Protein AF-A0A8J8GVX9-F1 (afdb_monomer)

Secondary structure (DSSP, 8-state):
-HHHHHHHHHHHHHHHHHHHHHHHHHHHHHHHSPPPP-TT-GGGGS-HHHHHHHHHHHHHHHHHHHHH--TT-SSS-HHHHHHHHHHHHHHHHHHHHHHHHHHHHHHHHHTT------S-TTHHHHHHHHHHHHHHHHHHHTPPPPPPPPPPPPS-SS------

pLDDT: mean 83.78, std 13.26, range [52.62, 97.94]

Structure (mmCIF, N/CA/C/O backbone):
data_AF-A0A8J8GVX9-F1
#
_entry.id   AF-A0A8J8GVX9-F1
#
loop_
_atom_site.group_PDB
_atom_site.id
_atom_site.type_symbol
_atom_site.label_atom_id
_atom_site.label_alt_id
_atom_site.label_comp_id
_atom_site.label_asym_id
_atom_site.label_entity_id
_atom_site.label_seq_id
_atom_sit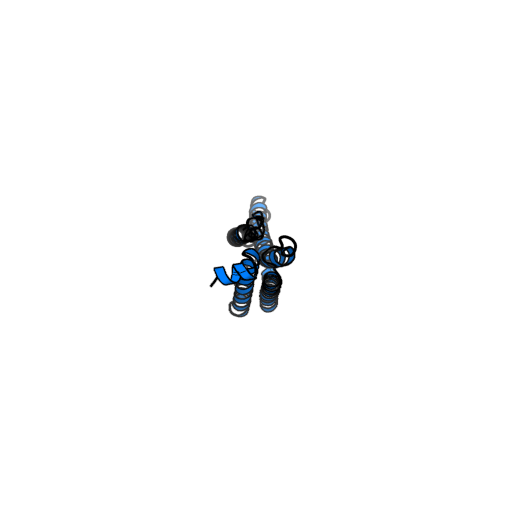e.pdbx_PDB_ins_code
_atom_site.Cartn_x
_atom_site.Cartn_y
_atom_site.Cartn_z
_atom_site.occupancy
_atom_site.B_iso_or_equiv
_atom_site.auth_seq_id
_atom_site.auth_comp_id
_atom_site.auth_asym_id
_atom_site.auth_atom_id
_atom_site.pdbx_PDB_model_num
ATOM 1 N N . MET A 1 1 ? 17.775 -12.031 -18.476 1.00 66.62 1 MET A N 1
ATOM 2 C CA . MET A 1 1 ? 16.539 -11.308 -18.861 1.00 66.62 1 MET A CA 1
ATOM 3 C C . MET A 1 1 ? 16.501 -9.903 -18.264 1.00 66.62 1 MET A C 1
ATOM 5 O O . MET A 1 1 ? 16.458 -8.959 -19.040 1.00 66.62 1 MET A O 1
ATOM 9 N N . LEU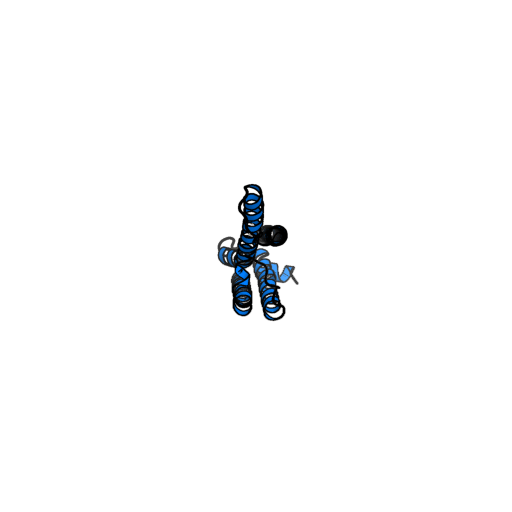 A 1 2 ? 16.622 -9.747 -16.937 1.00 65.44 2 LEU A N 1
ATOM 10 C CA . LEU A 1 2 ? 16.638 -8.436 -16.260 1.00 65.44 2 LEU A CA 1
ATOM 11 C C . LEU A 1 2 ? 17.695 -7.461 -16.804 1.00 65.44 2 LEU A C 1
ATOM 13 O O . LEU A 1 2 ? 17.353 -6.323 -17.077 1.00 65.44 2 LEU A O 1
ATOM 17 N N . LEU A 1 3 ? 18.918 -7.923 -17.090 1.00 69.12 3 LEU A N 1
ATOM 18 C CA . LEU A 1 3 ? 19.975 -7.097 -17.703 1.00 69.12 3 LEU A CA 1
ATOM 19 C C . LEU A 1 3 ? 19.613 -6.532 -19.092 1.00 69.12 3 LEU A C 1
ATOM 21 O O . LEU A 1 3 ? 20.046 -5.445 -19.452 1.00 69.12 3 LEU A O 1
ATOM 25 N N . ARG A 1 4 ? 18.809 -7.257 -19.886 1.00 71.19 4 ARG A N 1
ATOM 26 C CA . ARG A 1 4 ? 18.345 -6.770 -21.201 1.00 71.19 4 ARG A CA 1
ATOM 27 C C . ARG A 1 4 ? 17.217 -5.748 -21.055 1.00 71.19 4 ARG A C 1
ATOM 29 O O . ARG A 1 4 ? 17.122 -4.831 -21.859 1.00 71.19 4 ARG A O 1
ATOM 36 N N . LEU A 1 5 ? 16.370 -5.914 -20.038 1.00 70.19 5 LEU A N 1
ATOM 37 C CA . LEU A 1 5 ? 15.295 -4.974 -19.723 1.00 70.19 5 LEU A CA 1
ATOM 38 C C . LEU A 1 5 ? 15.849 -3.687 -19.099 1.00 70.19 5 LEU A C 1
ATOM 40 O O . LEU A 1 5 ? 15.430 -2.605 -19.495 1.00 70.19 5 LEU A O 1
ATOM 44 N N . SER A 1 6 ? 16.827 -3.785 -18.194 1.00 69.06 6 SER A N 1
ATOM 45 C CA . SER A 1 6 ? 17.442 -2.616 -17.555 1.00 69.06 6 SER A CA 1
ATOM 46 C C . SER A 1 6 ? 18.286 -1.795 -18.527 1.00 69.06 6 SER A C 1
ATOM 48 O O . SER A 1 6 ? 18.332 -0.578 -18.396 1.00 69.06 6 SER A O 1
ATOM 50 N N . GLY A 1 7 ? 18.870 -2.419 -19.556 1.00 69.56 7 GLY A N 1
ATOM 51 C CA . GLY A 1 7 ? 19.495 -1.692 -20.664 1.00 69.56 7 GLY A CA 1
ATOM 52 C C . GLY A 1 7 ? 18.505 -0.889 -21.520 1.00 69.56 7 GLY A C 1
ATOM 53 O O . GLY A 1 7 ? 18.900 0.104 -22.117 1.00 69.56 7 GLY A O 1
ATOM 54 N N . ARG A 1 8 ? 17.225 -1.291 -21.571 1.00 73.81 8 ARG A N 1
ATOM 55 C CA . ARG A 1 8 ? 16.181 -0.615 -22.364 1.00 73.81 8 ARG A CA 1
ATOM 56 C C . ARG A 1 8 ? 15.405 0.444 -21.578 1.00 73.81 8 ARG A C 1
ATOM 58 O O . ARG A 1 8 ? 15.036 1.447 -22.168 1.00 73.81 8 ARG A O 1
ATOM 65 N N . TYR A 1 9 ? 15.136 0.198 -20.296 1.00 75.56 9 TYR A N 1
ATOM 66 C CA . TYR A 1 9 ? 14.232 1.015 -19.469 1.00 75.56 9 TYR A CA 1
ATOM 67 C C . TYR A 1 9 ? 14.904 1.620 -18.222 1.00 75.56 9 TYR A C 1
ATOM 69 O O . TYR A 1 9 ? 14.258 2.297 -17.428 1.00 75.56 9 TYR A O 1
ATOM 77 N N . GLY A 1 10 ? 16.187 1.332 -17.988 1.00 79.25 10 GLY A N 1
ATOM 78 C CA . GLY A 1 10 ? 16.878 1.675 -16.743 1.00 79.25 10 GLY A CA 1
ATOM 79 C C . GLY A 1 10 ? 16.497 0.747 -15.584 1.00 79.25 10 GLY A C 1
ATOM 80 O O . GLY A 1 10 ? 15.514 0.004 -15.638 1.00 79.25 10 GLY A O 1
ATOM 81 N N . TRP A 1 11 ? 17.285 0.763 -14.506 1.00 80.94 11 TRP A N 1
ATOM 82 C CA . TRP A 1 11 ? 16.978 -0.037 -13.311 1.00 80.94 11 TRP A CA 1
ATOM 83 C C . TRP A 1 11 ? 15.697 0.440 -12.627 1.00 80.94 11 TRP A C 1
ATOM 85 O O . TRP A 1 11 ? 14.887 -0.387 -12.207 1.00 80.94 11 TRP A O 1
ATOM 95 N N . ARG A 1 12 ? 15.475 1.759 -12.591 1.00 81.75 12 ARG A N 1
ATOM 96 C CA . ARG A 1 12 ? 14.274 2.366 -12.004 1.00 81.75 12 ARG A CA 1
ATOM 97 C C . ARG A 1 12 ? 13.013 2.037 -12.805 1.00 81.75 12 ARG A C 1
ATOM 99 O O . ARG A 1 12 ? 12.014 1.635 -12.214 1.00 81.75 12 ARG A O 1
ATOM 106 N N . GLY A 1 13 ? 13.071 2.094 -14.138 1.00 84.81 13 GLY A N 1
ATOM 107 C CA . GLY A 1 13 ? 11.938 1.720 -14.990 1.00 84.81 13 GLY A CA 1
ATOM 108 C C . GLY A 1 13 ? 11.564 0.243 -14.856 1.00 84.81 13 GLY A C 1
ATOM 109 O O . GLY A 1 13 ? 10.393 -0.092 -14.671 1.00 84.81 13 GLY A O 1
ATOM 110 N N . VAL A 1 14 ? 12.558 -0.655 -14.835 1.00 86.94 14 VAL A N 1
ATOM 111 C CA . VAL A 1 14 ? 12.321 -2.088 -14.576 1.00 86.94 14 VAL A CA 1
ATOM 112 C C . VAL A 1 14 ? 11.714 -2.317 -13.193 1.00 86.94 14 VAL A C 1
ATOM 114 O O . VAL A 1 14 ? 10.787 -3.115 -13.068 1.00 86.94 14 VAL A O 1
ATOM 117 N N . TRP A 1 15 ? 12.195 -1.612 -12.167 1.00 88.25 15 TRP A N 1
ATOM 118 C CA . TRP A 1 15 ? 11.639 -1.687 -10.818 1.00 88.25 15 TRP A CA 1
ATOM 119 C C . TRP A 1 15 ? 10.161 -1.285 -10.782 1.00 88.25 15 TRP A C 1
ATOM 121 O O . TRP A 1 15 ? 9.333 -2.046 -10.281 1.00 88.25 15 TRP A O 1
ATOM 131 N N . LEU A 1 16 ? 9.811 -0.146 -11.388 1.00 90.00 16 LEU A N 1
ATOM 132 C CA . LEU A 1 16 ? 8.428 0.324 -11.491 1.00 90.00 16 LEU A CA 1
ATOM 133 C C . LEU A 1 16 ? 7.516 -0.698 -12.183 1.00 90.00 16 LEU A C 1
ATOM 135 O O . LEU A 1 16 ? 6.405 -0.945 -11.714 1.00 90.00 16 LEU A O 1
ATOM 139 N N . ILE A 1 17 ? 7.992 -1.336 -13.258 1.00 91.19 17 ILE A N 1
ATOM 140 C CA . ILE A 1 17 ? 7.237 -2.375 -13.970 1.00 91.19 17 ILE A CA 1
ATOM 141 C C . ILE A 1 17 ? 7.027 -3.602 -13.077 1.00 91.19 17 ILE A C 1
ATOM 143 O O . ILE A 1 17 ? 5.904 -4.083 -12.953 1.00 91.19 17 ILE A O 1
ATOM 147 N N . VAL A 1 18 ? 8.086 -4.113 -12.443 1.00 92.44 18 VAL A N 1
ATOM 148 C CA . VAL A 1 18 ? 8.013 -5.330 -11.619 1.00 92.44 18 VAL A CA 1
ATOM 149 C C . VAL A 1 18 ? 7.096 -5.126 -10.415 1.00 92.44 18 VAL A C 1
ATOM 151 O O . VAL A 1 18 ? 6.203 -5.942 -10.182 1.00 92.44 18 VAL A O 1
ATOM 154 N N . VAL A 1 19 ? 7.270 -4.030 -9.672 1.00 93.62 19 VAL A N 1
ATOM 155 C CA . VAL A 1 19 ? 6.417 -3.735 -8.514 1.00 93.62 19 VAL A CA 1
ATOM 156 C C . VAL A 1 19 ? 4.992 -3.409 -8.962 1.00 93.62 19 VAL A C 1
ATOM 158 O O . VAL A 1 19 ? 4.037 -3.857 -8.332 1.00 93.62 19 VAL A O 1
ATOM 161 N N . GLY A 1 20 ? 4.817 -2.705 -10.082 1.00 95.31 20 GLY A N 1
ATOM 162 C CA . GLY A 1 20 ? 3.492 -2.429 -10.629 1.00 95.31 20 GLY A CA 1
ATOM 163 C C . GLY A 1 20 ? 2.727 -3.702 -11.011 1.00 95.31 20 GLY A C 1
ATOM 164 O O . GLY A 1 20 ? 1.544 -3.825 -10.700 1.00 95.31 20 GLY A O 1
ATOM 165 N N . VAL A 1 21 ? 3.402 -4.703 -11.589 1.00 96.56 21 VAL A N 1
ATOM 166 C CA . VAL A 1 21 ? 2.809 -6.031 -11.837 1.00 96.56 21 VAL A CA 1
ATOM 167 C C . VAL A 1 21 ? 2.442 -6.723 -10.525 1.00 96.56 21 VAL A C 1
ATOM 169 O O . VAL A 1 21 ? 1.366 -7.313 -10.433 1.00 96.56 21 VAL A O 1
ATOM 172 N N . ALA A 1 22 ? 3.286 -6.623 -9.494 1.00 95.88 22 ALA A N 1
ATOM 173 C CA . ALA A 1 22 ? 2.957 -7.157 -8.176 1.00 95.88 22 ALA A CA 1
ATOM 174 C C . ALA A 1 22 ? 1.688 -6.500 -7.600 1.00 95.88 22 ALA A C 1
ATOM 176 O O . ALA A 1 22 ? 0.820 -7.215 -7.105 1.00 95.88 22 ALA A O 1
ATOM 177 N N . TRP A 1 23 ? 1.507 -5.182 -7.744 1.00 96.12 23 TRP A N 1
ATOM 178 C CA . TRP A 1 23 ? 0.243 -4.503 -7.413 1.00 96.12 23 TRP A CA 1
ATOM 179 C C . TRP A 1 23 ? -0.950 -5.016 -8.197 1.00 96.12 23 TRP A C 1
ATOM 181 O O . TRP A 1 23 ? -2.007 -5.229 -7.604 1.00 96.12 23 TRP A O 1
ATOM 191 N N . CYS A 1 24 ? -0.784 -5.338 -9.477 1.00 97.19 24 CYS A N 1
ATOM 192 C CA . CYS A 1 24 ? -1.861 -5.971 -10.224 1.00 97.19 24 CYS A CA 1
ATOM 193 C C . CYS A 1 24 ? -2.277 -7.325 -9.620 1.00 97.19 24 CYS A C 1
ATOM 195 O O . CYS A 1 24 ? -3.470 -7.589 -9.452 1.00 97.19 24 CYS A O 1
ATOM 197 N N . VAL A 1 25 ? -1.302 -8.151 -9.225 1.00 96.75 25 VAL A N 1
ATOM 198 C CA . VAL A 1 25 ? -1.541 -9.446 -8.565 1.00 96.75 25 VAL A CA 1
ATOM 199 C C . VAL A 1 25 ? -2.170 -9.267 -7.179 1.00 96.75 25 VAL A C 1
ATOM 201 O O . VAL A 1 25 ? -3.111 -9.983 -6.848 1.00 96.75 25 VAL A O 1
ATOM 204 N N . PHE A 1 26 ? -1.724 -8.287 -6.390 1.00 94.00 26 PHE A N 1
ATOM 205 C CA . PHE A 1 26 ? -2.351 -7.952 -5.106 1.00 94.00 26 PHE A CA 1
ATOM 206 C C . PHE A 1 26 ? -3.807 -7.514 -5.270 1.00 94.00 26 PHE A C 1
ATOM 208 O O . PHE A 1 26 ? -4.646 -7.918 -4.471 1.00 94.00 26 PHE A O 1
ATOM 215 N N . GLY A 1 27 ? -4.129 -6.743 -6.312 1.00 94.62 27 GLY A N 1
ATOM 216 C CA . GLY A 1 27 ? -5.511 -6.370 -6.618 1.00 94.62 27 GLY A CA 1
ATOM 217 C C . GLY A 1 27 ? -6.387 -7.582 -6.939 1.00 94.62 27 GLY A C 1
ATOM 218 O O . GLY A 1 27 ? -7.499 -7.683 -6.432 1.00 94.62 27 GLY A O 1
ATOM 219 N N . VAL A 1 28 ? -5.859 -8.551 -7.699 1.00 96.00 28 VAL A N 1
ATOM 220 C CA . VAL A 1 28 ? -6.538 -9.840 -7.930 1.00 96.00 28 VAL A CA 1
ATOM 221 C C . VAL A 1 28 ? -6.742 -10.580 -6.605 1.00 96.00 28 VAL A C 1
ATOM 223 O O . VAL A 1 28 ? -7.850 -11.021 -6.316 1.00 96.00 28 VAL A O 1
ATOM 226 N N . GLY A 1 29 ? -5.702 -10.662 -5.772 1.00 93.44 29 GLY A N 1
ATOM 227 C CA . GLY A 1 29 ? -5.781 -11.276 -4.448 1.00 93.44 29 GLY A CA 1
ATOM 228 C C . GLY A 1 29 ? -6.855 -10.641 -3.564 1.00 93.44 29 GLY A C 1
ATOM 229 O O . GLY A 1 29 ? -7.682 -11.359 -3.020 1.00 93.44 29 GLY A O 1
ATOM 230 N N 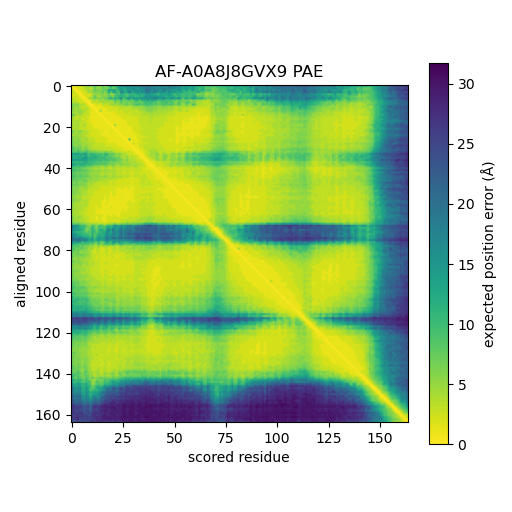. GLN A 1 30 ? -6.900 -9.309 -3.488 1.00 92.81 30 GLN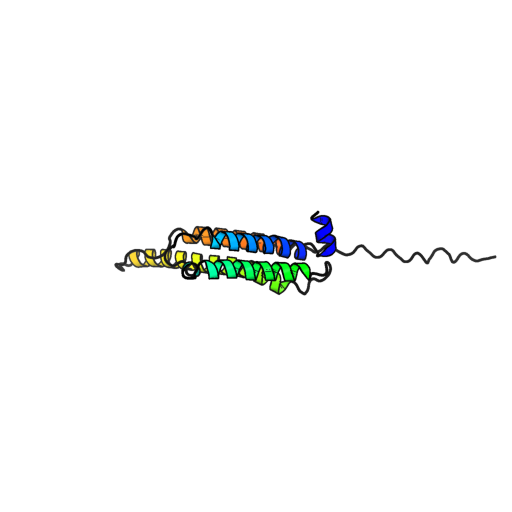 A N 1
ATOM 231 C CA . GLN A 1 30 ? -7.911 -8.567 -2.726 1.00 92.81 30 GLN A CA 1
ATOM 232 C C . GLN A 1 30 ? -9.334 -8.861 -3.215 1.00 92.81 30 GLN A C 1
ATOM 234 O O . GLN A 1 30 ? -10.247 -8.949 -2.405 1.00 92.81 30 GLN A O 1
ATOM 239 N N . PHE A 1 31 ? -9.527 -9.013 -4.527 1.00 93.50 31 PHE A N 1
ATOM 240 C CA . PHE A 1 31 ? -10.847 -9.259 -5.104 1.00 93.50 31 PHE A CA 1
ATOM 241 C C . PHE A 1 31 ? -11.382 -10.666 -4.799 1.00 93.50 31 PHE A C 1
ATOM 243 O O . PHE A 1 31 ? -12.572 -10.831 -4.549 1.00 93.50 31 PHE A O 1
ATOM 250 N N . PHE A 1 32 ? -10.516 -11.684 -4.833 1.00 94.50 32 PHE A N 1
ATOM 251 C CA . PHE A 1 32 ? -10.920 -13.083 -4.640 1.00 94.50 32 PHE A CA 1
ATOM 252 C C . PHE A 1 32 ? -10.793 -13.577 -3.194 1.00 94.50 32 PHE A C 1
ATOM 254 O O . PHE A 1 32 ? -11.472 -14.529 -2.815 1.00 94.50 32 PHE A O 1
ATOM 261 N N . PHE A 1 33 ? -9.933 -12.948 -2.394 1.00 92.94 33 PHE A N 1
ATOM 262 C CA . PHE A 1 33 ? -9.638 -13.330 -1.015 1.00 92.94 33 PHE A CA 1
ATOM 263 C C . PHE A 1 33 ? -9.784 -12.103 -0.107 1.00 92.94 33 PHE A C 1
ATOM 265 O O . PHE A 1 33 ? -8.777 -11.497 0.281 1.00 92.94 33 PHE A O 1
ATOM 272 N N . PRO A 1 34 ? -11.030 -11.702 0.201 1.00 84.44 34 PRO A N 1
ATOM 273 C CA . PRO A 1 34 ? -11.285 -10.528 1.018 1.00 84.44 34 PRO A CA 1
ATOM 274 C C . PRO A 1 34 ? -10.696 -10.706 2.418 1.00 84.44 34 PRO A C 1
ATOM 276 O O . PRO A 1 34 ? -10.645 -11.809 2.972 1.00 84.44 34 PRO A O 1
ATOM 279 N N . LEU A 1 35 ? -10.210 -9.602 2.979 1.00 83.38 35 LEU A N 1
ATOM 280 C CA . LEU A 1 35 ? -9.633 -9.595 4.319 1.00 83.38 35 LEU A CA 1
ATOM 281 C C . LEU A 1 35 ? -10.756 -9.624 5.361 1.00 83.38 35 LEU A C 1
ATOM 283 O O . LEU A 1 35 ? -11.792 -9.005 5.136 1.00 83.38 35 LEU A O 1
ATOM 287 N N . PRO A 1 36 ? -10.553 -10.278 6.516 1.00 83.81 36 PRO A N 1
ATOM 288 C CA . PRO A 1 36 ? -11.501 -10.175 7.615 1.00 83.81 36 PRO A CA 1
ATOM 289 C C . PRO A 1 36 ? -11.601 -8.725 8.101 1.00 83.81 36 PRO A C 1
ATOM 291 O O . PRO A 1 36 ? -10.587 -8.017 8.179 1.00 83.81 36 PRO A O 1
ATOM 294 N N . ASP A 1 37 ? -12.818 -8.310 8.442 1.00 85.62 37 ASP A N 1
ATOM 295 C CA . ASP A 1 37 ? -13.106 -6.983 8.978 1.00 85.62 37 ASP A CA 1
ATOM 296 C C . ASP A 1 37 ? -12.485 -6.821 10.366 1.00 85.62 37 ASP A C 1
ATOM 298 O O . ASP A 1 37 ? -12.785 -7.570 11.299 1.00 85.62 37 ASP A O 1
ATOM 302 N N . ASN A 1 38 ? -11.628 -5.814 10.506 1.00 88.56 38 ASN A N 1
ATOM 303 C CA . ASN A 1 38 ? -11.007 -5.433 11.761 1.00 88.56 38 ASN A CA 1
ATOM 304 C C . ASN A 1 38 ? -11.599 -4.104 12.244 1.00 88.56 38 ASN A C 1
ATOM 306 O O . ASN A 1 38 ? -11.803 -3.169 11.458 1.00 88.56 38 ASN A O 1
ATOM 310 N N . PRO A 1 39 ? -11.853 -3.975 13.552 1.00 88.31 39 PRO A N 1
ATOM 311 C CA . PRO A 1 39 ? -12.446 -2.774 14.111 1.00 88.31 39 PRO A CA 1
ATOM 312 C C . PRO A 1 39 ? -11.538 -1.553 13.889 1.00 88.31 39 PRO A C 1
ATOM 314 O O . PRO A 1 39 ? -10.342 -1.585 14.168 1.00 88.31 39 PRO A O 1
ATOM 317 N N . TRP A 1 40 ? -12.136 -0.452 13.419 1.00 91.38 40 TRP A N 1
ATOM 318 C CA . TRP A 1 40 ? -11.483 0.849 13.183 1.00 91.38 40 TRP A CA 1
ATOM 319 C C . TRP A 1 40 ? -10.413 0.883 12.080 1.00 91.38 40 TRP A C 1
ATOM 321 O O . TRP A 1 40 ? -9.749 1.905 11.899 1.00 91.38 40 TRP A O 1
ATOM 331 N N . VAL A 1 41 ? -10.287 -0.178 11.278 1.00 93.69 41 VAL A N 1
ATOM 332 C CA . VAL A 1 41 ? -9.435 -0.182 10.084 1.00 93.69 41 VAL A CA 1
ATOM 333 C C . VAL A 1 41 ? -10.208 0.422 8.905 1.00 93.69 41 VAL A C 1
ATOM 335 O O . VAL A 1 41 ? -10.908 -0.255 8.160 1.00 93.69 41 VAL A O 1
ATOM 338 N N . LEU A 1 42 ? -10.062 1.736 8.732 1.00 93.31 42 LEU A N 1
ATOM 339 C CA . LEU A 1 42 ? -10.793 2.568 7.767 1.00 93.31 42 LEU A CA 1
ATOM 340 C C . LEU A 1 42 ? -10.830 2.049 6.323 1.00 93.31 42 LEU A C 1
ATOM 342 O O . LEU A 1 42 ? -11.873 2.149 5.684 1.00 93.31 42 LEU A O 1
ATOM 346 N N . PHE A 1 43 ? -9.732 1.513 5.778 1.00 92.75 43 PHE A N 1
ATOM 347 C CA . PHE A 1 43 ? -9.744 1.069 4.375 1.00 92.75 43 PHE A CA 1
ATOM 348 C C . PHE A 1 43 ? -10.680 -0.126 4.150 1.00 92.75 43 PHE A C 1
ATOM 350 O O . PHE A 1 43 ? -11.166 -0.297 3.038 1.00 92.75 43 PHE A O 1
ATOM 357 N N . GLN A 1 44 ? -10.955 -0.923 5.187 1.00 93.00 44 GLN A N 1
ATOM 358 C CA . GLN A 1 44 ? -11.866 -2.069 5.110 1.00 93.00 44 GLN A CA 1
ATOM 359 C C . GLN A 1 44 ? -13.340 -1.644 5.052 1.00 93.00 44 GLN A C 1
ATOM 361 O O . GLN A 1 44 ? -14.201 -2.454 4.746 1.00 93.00 44 GLN A O 1
ATOM 366 N N . LEU A 1 45 ? -13.640 -0.357 5.266 1.00 91.25 45 LEU A N 1
ATOM 367 C CA . LEU A 1 45 ? -14.974 0.198 5.015 1.00 91.25 45 LEU A CA 1
ATOM 368 C C . LEU A 1 45 ? -15.274 0.340 3.516 1.00 91.25 45 LEU A C 1
ATOM 370 O O . LEU A 1 45 ? -16.422 0.559 3.129 1.00 91.25 45 LEU A O 1
ATOM 374 N N . LEU A 1 46 ? -14.243 0.278 2.670 1.00 91.81 46 LEU A N 1
ATOM 375 C CA . LEU A 1 46 ? -14.403 0.327 1.225 1.00 91.81 46 LEU A CA 1
ATOM 376 C C . LEU A 1 46 ? -14.723 -1.074 0.689 1.00 91.81 46 LEU A C 1
ATOM 378 O O . LEU A 1 46 ? -14.123 -2.045 1.146 1.00 91.81 46 LEU A O 1
ATOM 382 N N . PRO A 1 47 ? -15.588 -1.191 -0.335 1.00 93.38 47 PRO A N 1
ATOM 383 C CA . PRO A 1 47 ? -15.818 -2.466 -1.003 1.00 93.38 47 PRO A CA 1
ATOM 384 C C . PRO A 1 47 ? -14.510 -3.065 -1.533 1.00 93.38 47 PRO A C 1
ATOM 386 O O . PRO A 1 47 ? -13.688 -2.341 -2.104 1.00 93.38 47 PRO A O 1
ATOM 389 N N . ASP A 1 48 ? -14.351 -4.388 -1.459 1.00 93.31 48 ASP A N 1
ATOM 390 C CA . ASP A 1 48 ? -13.150 -5.072 -1.964 1.00 93.31 48 ASP A CA 1
ATOM 391 C C . ASP A 1 48 ? -12.869 -4.768 -3.436 1.00 93.31 48 ASP A C 1
ATOM 393 O O . ASP A 1 48 ? -11.716 -4.614 -3.830 1.00 93.31 48 ASP A O 1
ATOM 397 N N . ALA A 1 49 ? -13.919 -4.588 -4.242 1.00 94.19 49 ALA A N 1
ATOM 398 C CA . ALA A 1 49 ? -13.795 -4.162 -5.632 1.00 94.19 49 ALA A CA 1
ATOM 399 C C . ALA A 1 49 ? -13.119 -2.785 -5.773 1.00 94.19 49 ALA A C 1
ATOM 401 O O . ALA A 1 49 ? -12.303 -2.590 -6.672 1.00 94.19 49 ALA A O 1
ATOM 402 N N . ALA A 1 50 ? -13.412 -1.840 -4.874 1.00 95.12 50 ALA A N 1
ATOM 403 C CA . ALA A 1 50 ? -12.782 -0.522 -4.868 1.00 95.12 50 ALA A CA 1
ATOM 404 C C . ALA A 1 50 ? -11.313 -0.609 -4.425 1.00 95.12 50 ALA A C 1
ATOM 406 O O . ALA A 1 50 ? -10.447 0.034 -5.019 1.00 95.12 50 ALA A O 1
ATOM 407 N N . LEU A 1 51 ? -11.012 -1.448 -3.430 1.00 94.44 51 LEU A N 1
ATOM 408 C CA . LEU A 1 51 ? -9.640 -1.700 -2.981 1.00 94.44 51 LEU A CA 1
ATOM 409 C C . LEU A 1 51 ? -8.802 -2.392 -4.064 1.00 94.44 51 LEU A C 1
ATOM 411 O O . LEU A 1 51 ? -7.671 -1.980 -4.327 1.00 94.44 51 LEU A O 1
ATOM 415 N N . ALA A 1 52 ? -9.361 -3.408 -4.724 1.00 95.94 52 ALA A N 1
ATOM 416 C CA . ALA A 1 52 ? -8.748 -4.094 -5.857 1.00 95.94 52 ALA A CA 1
ATOM 417 C C . ALA A 1 52 ? -8.477 -3.124 -7.013 1.00 95.94 52 ALA A C 1
ATOM 419 O O . ALA A 1 52 ? -7.364 -3.088 -7.538 1.00 95.94 52 ALA A O 1
ATOM 420 N N . ALA A 1 53 ? -9.449 -2.268 -7.347 1.00 96.88 53 ALA A N 1
ATOM 421 C CA . ALA A 1 53 ? -9.269 -1.217 -8.339 1.00 96.88 53 ALA A CA 1
ATOM 422 C C . ALA A 1 53 ? -8.148 -0.240 -7.949 1.00 96.88 53 ALA A C 1
ATOM 424 O O . ALA A 1 53 ? -7.341 0.119 -8.803 1.00 96.88 53 ALA A O 1
ATOM 425 N N . GLY A 1 54 ? -8.033 0.143 -6.673 1.00 96.56 54 GLY A N 1
ATOM 426 C CA . GLY A 1 54 ? -6.933 0.977 -6.176 1.00 96.56 54 GLY A CA 1
ATOM 427 C C . GLY A 1 54 ? -5.555 0.355 -6.424 1.00 96.56 54 GLY A C 1
ATOM 428 O O . GLY A 1 54 ? -4.641 1.029 -6.909 1.00 96.56 54 GLY A O 1
ATOM 429 N N . TRP A 1 55 ? -5.415 -0.951 -6.185 1.00 97.00 55 TRP A N 1
ATOM 430 C CA . TRP A 1 55 ? -4.195 -1.697 -6.505 1.00 97.00 55 TRP A CA 1
ATOM 431 C C . TRP A 1 55 ? -3.926 -1.775 -8.009 1.00 97.00 55 TRP A C 1
ATOM 433 O O . TRP A 1 55 ? -2.802 -1.539 -8.444 1.00 97.00 55 TRP A O 1
ATOM 443 N N . TRP A 1 56 ? -4.945 -2.053 -8.823 1.00 97.94 56 TRP A N 1
ATOM 444 C CA . TRP A 1 56 ? -4.792 -2.108 -10.278 1.00 97.94 56 TRP A CA 1
ATOM 445 C C . TRP A 1 56 ? -4.404 -0.759 -10.867 1.00 97.94 56 TRP A C 1
ATOM 447 O O . TRP A 1 56 ? -3.468 -0.687 -11.654 1.00 97.94 56 TRP A O 1
ATOM 457 N N . VAL A 1 57 ? -5.074 0.320 -10.465 1.00 97.44 57 VAL A N 1
ATOM 458 C CA . VAL A 1 57 ? -4.787 1.670 -10.959 1.00 97.44 57 VAL A CA 1
ATOM 459 C C . VAL A 1 57 ? -3.365 2.079 -10.592 1.00 97.44 57 VAL A C 1
ATOM 461 O O . VAL A 1 57 ? -2.612 2.512 -11.462 1.00 97.44 57 VAL A O 1
ATOM 464 N N . THR A 1 58 ? -2.960 1.898 -9.334 1.00 96.25 58 THR A N 1
ATOM 465 C CA . THR A 1 58 ? -1.595 2.238 -8.907 1.00 96.25 58 THR A CA 1
ATOM 466 C C . THR A 1 58 ? -0.536 1.361 -9.578 1.00 96.25 58 THR A C 1
ATOM 468 O O . THR A 1 58 ? 0.494 1.878 -10.014 1.00 96.25 58 THR A O 1
ATOM 471 N N . GLY A 1 59 ? -0.804 0.064 -9.750 1.00 96.31 59 GLY A N 1
ATOM 472 C CA . GLY A 1 59 ? 0.062 -0.859 -10.483 1.00 96.31 59 GLY A CA 1
ATOM 473 C C . GLY A 1 59 ? 0.221 -0.494 -11.960 1.00 96.31 59 GLY A C 1
ATOM 474 O O . GLY A 1 59 ? 1.343 -0.401 -12.458 1.00 96.31 59 GLY A O 1
ATOM 475 N N . ILE A 1 60 ? -0.883 -0.205 -12.655 1.00 96.69 60 ILE A N 1
ATOM 476 C CA . ILE A 1 60 ? -0.886 0.203 -14.067 1.00 96.69 60 ILE A CA 1
ATOM 477 C C . ILE A 1 60 ? -0.147 1.528 -14.249 1.00 96.69 60 ILE A C 1
ATOM 479 O O . ILE A 1 60 ? 0.676 1.637 -15.155 1.00 96.69 60 ILE A O 1
ATOM 483 N N . VAL A 1 61 ? -0.386 2.527 -13.393 1.00 94.19 61 VAL A N 1
ATOM 484 C CA . VAL A 1 61 ? 0.329 3.811 -13.463 1.00 94.19 61 VAL A CA 1
ATOM 485 C C . VAL A 1 61 ? 1.833 3.606 -13.281 1.00 94.19 61 VAL A C 1
ATOM 487 O O . VAL A 1 61 ? 2.610 4.166 -14.054 1.00 94.19 61 VAL A O 1
ATOM 490 N N . ALA A 1 62 ? 2.256 2.773 -12.326 1.00 92.38 62 ALA A N 1
ATOM 491 C CA . ALA A 1 62 ? 3.668 2.449 -12.144 1.00 92.38 62 ALA A CA 1
ATOM 492 C C . ALA A 1 62 ? 4.268 1.767 -13.384 1.00 92.38 62 ALA A C 1
ATOM 494 O O . ALA A 1 62 ? 5.323 2.187 -13.852 1.00 92.38 62 ALA A O 1
ATOM 495 N N . ILE A 1 63 ? 3.572 0.791 -13.979 1.00 93.12 63 ILE A N 1
ATOM 496 C CA . ILE A 1 63 ? 4.012 0.129 -15.219 1.00 93.12 63 ILE A CA 1
ATOM 497 C C . ILE A 1 63 ? 4.138 1.139 -16.361 1.00 93.12 63 ILE A C 1
ATOM 499 O O . ILE A 1 63 ? 5.163 1.171 -17.036 1.00 93.12 63 ILE A O 1
ATOM 503 N N . LEU A 1 64 ? 3.124 1.981 -16.577 1.00 91.25 64 LEU A N 1
ATOM 504 C CA . LEU A 1 64 ? 3.133 2.975 -17.650 1.00 91.25 64 LEU A CA 1
ATOM 505 C C . LEU A 1 64 ? 4.285 3.969 -17.494 1.00 91.25 64 LEU A C 1
ATOM 507 O O . LEU A 1 64 ? 4.901 4.329 -18.493 1.00 91.25 64 LEU A O 1
ATOM 511 N N . GLN A 1 65 ? 4.602 4.382 -16.267 1.00 88.50 65 GLN A N 1
ATOM 512 C CA . GLN A 1 65 ? 5.757 5.244 -16.011 1.00 88.50 65 GLN A CA 1
ATOM 513 C C . GLN A 1 65 ? 7.078 4.494 -16.203 1.00 88.50 65 GLN A C 1
ATOM 515 O O . GLN A 1 65 ? 7.973 4.999 -16.872 1.00 88.50 65 GLN A O 1
ATOM 520 N N . GLY A 1 66 ? 7.183 3.249 -15.735 1.00 86.81 66 GLY A N 1
ATOM 521 C CA . GLY A 1 66 ? 8.381 2.437 -15.948 1.00 86.81 66 GLY A CA 1
ATOM 522 C C . GLY A 1 66 ? 8.661 2.126 -17.423 1.00 86.81 66 GLY A C 1
ATOM 523 O O . GLY A 1 66 ? 9.818 2.033 -17.821 1.00 86.81 66 GLY A O 1
ATOM 524 N N . LEU A 1 67 ? 7.619 2.024 -18.254 1.00 86.50 67 LEU A N 1
ATOM 525 C CA . LEU A 1 67 ? 7.740 1.856 -19.706 1.00 86.50 67 LEU A CA 1
ATOM 526 C C . LEU A 1 67 ? 8.158 3.139 -20.439 1.00 86.50 67 LEU A C 1
ATOM 528 O O . LEU A 1 67 ? 8.651 3.045 -21.564 1.00 86.50 67 LEU A O 1
ATOM 532 N N . ARG A 1 68 ? 7.943 4.316 -19.835 1.00 79.94 68 ARG A N 1
ATOM 533 C CA . ARG A 1 68 ? 8.337 5.621 -20.391 1.00 79.94 68 ARG A CA 1
ATOM 534 C C . ARG A 1 68 ? 9.796 5.971 -20.126 1.00 79.94 68 ARG A C 1
ATOM 536 O O . ARG A 1 68 ? 10.328 6.806 -20.848 1.00 79.94 68 ARG A O 1
ATOM 543 N N . GLY A 1 69 ? 10.411 5.364 -19.110 1.00 61.91 69 GLY A N 1
ATOM 544 C CA . GLY A 1 69 ? 11.758 5.701 -18.663 1.00 61.91 69 GLY A CA 1
ATOM 545 C C . GLY A 1 69 ? 12.790 5.571 -19.780 1.00 61.91 69 GLY A C 1
ATOM 546 O O . GLY A 1 69 ? 13.134 4.462 -20.194 1.00 61.91 69 GLY A O 1
ATOM 547 N N . ASP A 1 70 ? 13.313 6.710 -20.233 1.00 63.22 70 ASP A N 1
ATOM 548 C CA . ASP A 1 70 ? 14.638 6.757 -20.839 1.00 63.22 70 ASP A CA 1
ATOM 549 C C . ASP A 1 70 ? 15.625 6.262 -19.763 1.00 63.22 70 ASP A C 1
ATOM 551 O O . ASP A 1 70 ? 15.624 6.817 -18.656 1.00 63.22 70 ASP A O 1
ATOM 555 N N . PRO A 1 71 ? 16.459 5.236 -20.029 1.00 59.34 71 PRO A N 1
ATOM 556 C CA . PRO A 1 71 ? 17.432 4.728 -19.064 1.00 59.34 71 PRO A CA 1
ATOM 557 C C . PRO A 1 71 ? 18.371 5.810 -18.503 1.00 59.34 71 PRO A C 1
ATOM 559 O O . PRO A 1 71 ? 19.105 5.529 -17.554 1.00 59.34 71 PRO A O 1
ATOM 562 N N . HIS A 1 72 ? 18.402 7.014 -19.084 1.00 58.69 72 HIS A N 1
ATOM 563 C CA . HIS A 1 72 ? 19.302 8.107 -18.715 1.00 58.69 72 HIS A CA 1
ATOM 564 C C . HIS A 1 72 ? 18.588 9.336 -18.127 1.00 58.69 72 HIS A C 1
ATOM 566 O O . HIS A 1 72 ? 19.258 10.244 -17.635 1.00 58.69 72 HIS A O 1
ATOM 572 N N . SER A 1 73 ? 17.251 9.365 -18.109 1.00 59.12 73 SER A N 1
ATOM 573 C CA . SER A 1 73 ? 16.488 10.441 -17.467 1.00 59.12 73 SER A CA 1
ATOM 574 C C . SER A 1 73 ? 16.325 10.164 -15.973 1.00 59.12 73 SER A C 1
ATOM 576 O O . SER A 1 73 ? 15.874 9.098 -15.556 1.00 59.12 73 SER A O 1
ATOM 578 N N . THR A 1 74 ? 16.693 11.129 -15.133 1.00 57.84 74 THR A N 1
ATOM 579 C CA . THR A 1 74 ? 16.414 11.107 -13.688 1.00 57.84 74 THR A CA 1
ATOM 580 C C . THR A 1 74 ? 15.108 11.822 -13.329 1.00 57.84 74 THR A C 1
ATOM 582 O O . THR A 1 74 ? 14.671 11.718 -12.180 1.00 57.84 74 THR A O 1
ATOM 585 N N . ALA A 1 75 ? 14.487 12.522 -14.286 1.00 52.62 75 ALA A N 1
ATOM 586 C CA . ALA A 1 75 ? 13.536 13.599 -14.021 1.00 52.62 75 ALA A CA 1
ATOM 587 C C . ALA A 1 75 ? 12.042 13.204 -14.034 1.00 52.62 75 ALA A C 1
ATOM 589 O O . ALA A 1 75 ? 11.253 13.924 -13.429 1.00 52.62 75 ALA A O 1
ATOM 590 N N . ASP A 1 76 ? 11.636 12.064 -14.612 1.00 58.59 76 ASP A N 1
ATOM 591 C CA . ASP A 1 76 ? 10.205 11.807 -14.908 1.00 58.59 76 ASP A CA 1
ATOM 592 C C . ASP A 1 76 ? 9.505 10.709 -14.076 1.00 58.59 76 ASP A C 1
ATOM 594 O O . ASP A 1 76 ? 8.300 10.487 -14.212 1.00 58.59 76 ASP A O 1
ATOM 598 N N . ASP A 1 77 ? 10.194 10.053 -13.137 1.00 67.75 77 ASP A N 1
ATOM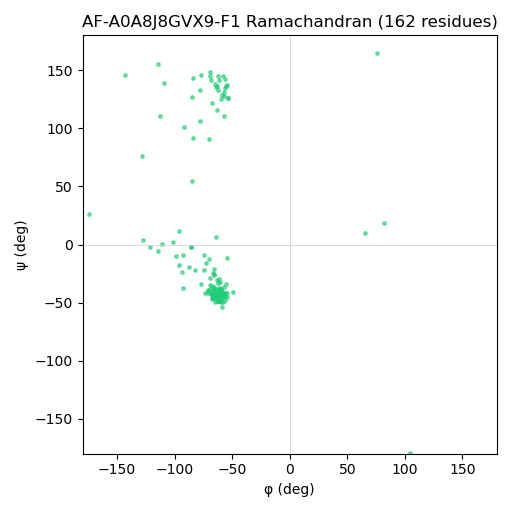 599 C CA . ASP A 1 77 ? 9.636 8.865 -12.464 1.00 67.75 77 ASP A CA 1
ATOM 600 C C . ASP A 1 77 ? 8.751 9.163 -11.234 1.00 67.75 77 ASP A C 1
ATOM 602 O O . ASP A 1 77 ? 8.238 8.235 -10.596 1.00 67.75 77 ASP A O 1
ATOM 606 N N . ALA A 1 78 ? 8.580 10.431 -10.845 1.00 77.19 78 ALA A N 1
ATOM 607 C CA . ALA A 1 78 ? 7.973 10.806 -9.561 1.00 77.19 78 ALA A CA 1
ATOM 608 C C . ALA A 1 78 ? 6.549 10.247 -9.383 1.00 77.19 78 ALA A C 1
ATOM 610 O O . ALA A 1 78 ? 6.216 9.702 -8.330 1.00 77.19 78 ALA A O 1
ATOM 611 N N . LEU A 1 79 ? 5.726 10.302 -10.435 1.00 84.06 79 LEU A N 1
ATOM 612 C CA . LEU A 1 79 ? 4.353 9.787 -10.400 1.00 84.06 79 LEU A CA 1
ATOM 613 C C . LEU A 1 79 ? 4.292 8.261 -10.268 1.00 84.06 79 LEU A C 1
ATOM 615 O O . LEU A 1 79 ? 3.406 7.749 -9.588 1.00 84.06 79 LEU A O 1
ATOM 619 N N . GLY A 1 80 ? 5.231 7.536 -10.886 1.00 83.00 80 GLY A N 1
ATOM 620 C CA . GLY A 1 80 ? 5.300 6.077 -10.771 1.00 83.00 80 GLY A CA 1
ATOM 621 C C . GLY A 1 80 ? 5.597 5.655 -9.335 1.00 83.00 80 GLY A C 1
ATOM 622 O O . GLY A 1 80 ? 4.940 4.772 -8.795 1.00 83.00 80 GLY A O 1
ATOM 623 N N . HIS A 1 81 ? 6.516 6.362 -8.679 1.00 86.25 81 HIS A N 1
ATOM 624 C CA . HIS A 1 81 ? 6.847 6.122 -7.278 1.00 86.25 81 HIS A CA 1
ATOM 625 C C . HIS A 1 81 ? 5.686 6.475 -6.344 1.00 86.25 81 HIS A C 1
ATOM 627 O O . HIS A 1 81 ? 5.336 5.672 -5.485 1.00 86.25 81 HIS A O 1
ATOM 633 N N . VAL A 1 82 ? 5.034 7.628 -6.540 1.00 88.94 82 VAL A N 1
ATOM 634 C CA . VAL A 1 82 ? 3.838 8.003 -5.763 1.00 88.94 82 VAL A CA 1
ATOM 635 C C . VAL A 1 82 ? 2.750 6.937 -5.885 1.00 88.94 82 VAL A C 1
ATOM 637 O O . VAL A 1 82 ? 2.176 6.536 -4.873 1.00 88.94 82 VAL A O 1
ATOM 640 N N . ALA A 1 83 ? 2.507 6.429 -7.097 1.00 90.44 83 ALA A N 1
ATOM 641 C CA . ALA A 1 83 ? 1.548 5.353 -7.313 1.00 90.44 83 ALA A CA 1
ATOM 642 C C . ALA A 1 83 ? 1.911 4.104 -6.495 1.00 90.44 83 ALA A C 1
ATOM 644 O O . ALA A 1 83 ? 1.047 3.552 -5.815 1.00 90.44 83 ALA A O 1
ATOM 645 N N . LEU A 1 84 ? 3.187 3.703 -6.476 1.00 91.00 84 LEU A N 1
ATOM 646 C CA . LEU A 1 84 ? 3.633 2.547 -5.695 1.00 91.00 84 LEU A CA 1
ATOM 647 C C . LEU A 1 84 ? 3.421 2.705 -4.182 1.00 91.00 84 LEU A C 1
ATOM 649 O O . LEU A 1 84 ? 3.137 1.705 -3.522 1.00 91.00 84 LEU A O 1
ATOM 653 N N . TYR A 1 85 ? 3.525 3.922 -3.642 1.00 93.25 85 TYR A N 1
ATOM 654 C CA . TYR A 1 85 ? 3.370 4.182 -2.206 1.00 93.25 85 TYR A CA 1
ATOM 655 C C . TYR A 1 85 ? 1.937 4.425 -1.753 1.00 93.25 85 TYR A C 1
ATOM 657 O O . TYR A 1 85 ? 1.662 4.282 -0.565 1.00 93.25 85 TYR A O 1
ATOM 665 N N . LEU A 1 86 ? 1.021 4.777 -2.657 1.00 94.44 86 LEU A N 1
ATOM 666 C CA . LEU A 1 86 ? -0.317 5.227 -2.275 1.00 94.44 86 LEU A CA 1
ATOM 667 C C . LEU A 1 86 ? -1.082 4.172 -1.463 1.00 94.44 86 LEU A C 1
ATOM 669 O O . LEU A 1 86 ? -1.533 4.448 -0.353 1.00 94.44 86 LEU A O 1
ATOM 673 N N . MET A 1 87 ? -1.202 2.952 -1.983 1.00 95.19 87 MET A N 1
ATOM 674 C CA . MET A 1 87 ? -1.946 1.886 -1.306 1.00 95.19 87 MET A CA 1
ATOM 675 C C . MET A 1 87 ? -1.261 1.392 -0.015 1.00 95.19 87 MET A C 1
ATOM 677 O O . MET A 1 87 ? -1.955 1.251 0.996 1.00 95.19 87 MET A O 1
ATOM 681 N N . PRO A 1 88 ? 0.075 1.198 0.032 1.00 95.06 88 PRO A N 1
ATOM 682 C CA . PRO A 1 88 ? 0.783 0.990 1.294 1.00 95.06 88 PRO A CA 1
ATOM 683 C C . PRO A 1 88 ? 0.539 2.103 2.316 1.00 95.06 88 PRO A C 1
ATOM 685 O O . PRO A 1 88 ? 0.249 1.804 3.471 1.00 95.06 88 PRO A O 1
ATOM 688 N N . ALA A 1 89 ? 0.592 3.372 1.904 1.00 94.88 89 ALA A N 1
ATOM 689 C CA . ALA A 1 89 ? 0.373 4.511 2.792 1.00 94.88 89 ALA A CA 1
ATOM 690 C C . ALA A 1 89 ? -1.048 4.522 3.366 1.00 94.88 89 ALA A C 1
ATOM 692 O O . ALA A 1 89 ? -1.214 4.720 4.569 1.00 94.88 89 ALA A O 1
ATOM 693 N N . VAL A 1 90 ? -2.064 4.228 2.546 1.00 95.12 90 VAL A N 1
ATOM 694 C CA . VAL A 1 90 ? -3.453 4.056 3.007 1.00 95.12 90 VAL A CA 1
ATOM 695 C C . VAL A 1 90 ? -3.539 2.963 4.074 1.00 95.12 90 VAL A C 1
ATOM 697 O O . VAL A 1 90 ? -4.180 3.161 5.107 1.00 95.12 90 VAL A O 1
ATOM 700 N N . ARG A 1 91 ? -2.856 1.829 3.878 1.00 94.50 91 ARG A N 1
ATOM 701 C CA . ARG A 1 91 ? -2.835 0.740 4.866 1.00 94.50 91 ARG A CA 1
ATOM 702 C C . ARG A 1 91 ? -2.117 1.127 6.151 1.00 94.50 91 ARG A C 1
ATOM 704 O O . ARG A 1 91 ? -2.664 0.884 7.222 1.00 94.50 91 ARG A O 1
ATOM 711 N N . ILE A 1 92 ? -0.946 1.759 6.063 1.00 96.81 92 ILE A N 1
ATOM 712 C CA . ILE A 1 92 ? -0.202 2.251 7.233 1.00 96.81 92 ILE A CA 1
ATOM 713 C C . ILE A 1 92 ? -1.068 3.224 8.030 1.00 96.81 92 ILE A C 1
ATOM 715 O O . ILE A 1 92 ? -1.210 3.053 9.236 1.00 96.81 92 ILE A O 1
ATOM 719 N N . ALA A 1 93 ? -1.675 4.211 7.368 1.00 96.38 93 ALA A N 1
ATOM 720 C CA . ALA A 1 93 ? -2.513 5.208 8.023 1.00 96.38 93 ALA A CA 1
ATOM 721 C C . ALA A 1 93 ? -3.734 4.566 8.693 1.00 96.38 93 ALA A C 1
ATOM 723 O O . ALA A 1 93 ? -4.037 4.856 9.846 1.00 96.38 93 ALA A O 1
ATOM 724 N N . SER A 1 94 ? -4.403 3.649 7.995 1.00 96.38 94 SER A N 1
ATOM 725 C CA . SER A 1 94 ? -5.600 2.976 8.493 1.00 96.38 94 SER A CA 1
ATOM 726 C C . SER A 1 94 ? -5.314 2.044 9.674 1.00 96.38 94 SER A C 1
ATOM 728 O O . SER A 1 94 ? -6.032 2.084 10.670 1.00 96.38 94 SER A O 1
ATOM 730 N N . TYR A 1 95 ? -4.280 1.204 9.589 1.00 96.06 95 TYR A N 1
ATOM 731 C CA . TYR A 1 95 ? -3.883 0.337 10.701 1.00 96.06 95 TYR A CA 1
ATOM 732 C C . TYR A 1 95 ? -3.277 1.142 11.857 1.00 96.06 95 TYR A C 1
ATOM 734 O O . TYR A 1 95 ? -3.564 0.870 13.020 1.00 96.06 95 TYR A O 1
ATOM 742 N N . GLY A 1 96 ? -2.483 2.171 11.554 1.00 94.38 96 GLY A N 1
ATOM 743 C CA . GLY A 1 96 ? -1.930 3.081 12.552 1.00 94.38 96 GLY A CA 1
ATOM 744 C C . GLY A 1 96 ? -3.029 3.789 13.339 1.00 94.38 96 GLY A C 1
ATOM 745 O O . GLY A 1 96 ? -2.969 3.837 14.564 1.00 94.38 96 GLY A O 1
ATOM 746 N N . PHE A 1 97 ? -4.078 4.255 12.659 1.00 95.06 97 PHE A N 1
ATOM 747 C CA . PHE A 1 97 ? -5.253 4.830 13.303 1.00 95.06 97 PHE A CA 1
ATOM 748 C C . PHE A 1 97 ? -5.965 3.823 14.215 1.00 95.06 97 PHE A C 1
ATOM 750 O O . PHE A 1 97 ? -6.199 4.133 15.381 1.00 95.06 97 PHE A O 1
ATOM 757 N N . ALA A 1 98 ? -6.240 2.605 13.737 1.00 94.62 98 ALA A N 1
ATOM 758 C CA . ALA A 1 98 ? -6.870 1.564 14.553 1.00 94.62 98 ALA A CA 1
ATOM 759 C C . ALA A 1 98 ? -6.049 1.219 15.812 1.00 94.62 98 ALA A C 1
ATOM 761 O O . ALA A 1 98 ? -6.612 1.063 16.898 1.00 94.62 98 ALA A O 1
ATOM 762 N N . GLY A 1 99 ? -4.718 1.168 15.684 1.00 92.88 99 GLY A N 1
ATOM 763 C CA . GLY A 1 99 ? -3.804 0.964 16.807 1.00 92.88 99 GLY A CA 1
ATOM 764 C C . GLY A 1 99 ? -3.800 2.137 17.793 1.00 92.88 99 GLY A C 1
ATOM 765 O O . GLY A 1 99 ? -3.850 1.920 19.001 1.00 92.88 99 GLY A O 1
ATOM 766 N N . LEU A 1 100 ? -3.808 3.382 17.304 1.00 93.56 100 LEU A N 1
ATOM 767 C CA . LEU A 1 100 ? -3.900 4.577 18.152 1.00 93.56 100 LEU A CA 1
ATOM 768 C C . LEU A 1 100 ? -5.227 4.640 18.914 1.00 93.56 100 LEU A C 1
ATOM 770 O O . LEU A 1 100 ? -5.225 4.972 20.097 1.00 93.56 100 LEU A O 1
ATOM 774 N N . VAL A 1 101 ? -6.342 4.285 18.268 1.00 93.06 101 VAL A N 1
ATOM 775 C CA . VAL A 1 101 ? -7.653 4.167 18.924 1.00 93.06 101 VAL A CA 1
ATOM 776 C C . VAL A 1 101 ? -7.605 3.101 20.018 1.00 93.06 101 VAL A C 1
ATOM 778 O O . VAL A 1 101 ? -8.059 3.366 21.129 1.00 93.06 101 VAL A O 1
ATOM 781 N N . SER A 1 102 ? -6.985 1.947 19.748 1.00 92.44 102 SER A N 1
ATOM 782 C CA . SER A 1 102 ? -6.812 0.883 20.745 1.00 92.44 102 SER A CA 1
ATOM 783 C C . SER A 1 102 ? -6.018 1.351 21.968 1.00 92.44 102 SER A C 1
ATOM 785 O O . SER A 1 102 ? -6.466 1.177 23.102 1.00 92.44 102 SER A O 1
ATOM 787 N N . VAL A 1 103 ? -4.886 2.029 21.753 1.00 91.81 103 VAL A N 1
ATOM 788 C CA . VAL A 1 103 ? -4.078 2.603 22.839 1.00 91.81 103 VAL A CA 1
ATOM 789 C C . VAL A 1 103 ? -4.861 3.670 23.603 1.00 91.81 103 VAL A C 1
ATOM 791 O O . VAL A 1 103 ? -4.896 3.639 24.830 1.00 91.81 103 VAL A O 1
ATOM 794 N N . GLY A 1 104 ? -5.517 4.597 22.902 1.00 90.12 104 GLY A N 1
ATOM 795 C CA . GLY A 1 104 ? -6.311 5.657 23.522 1.00 90.12 104 GLY A CA 1
ATOM 796 C C . GLY A 1 104 ? -7.463 5.109 24.363 1.00 90.12 104 GLY A C 1
ATOM 797 O O . GLY A 1 104 ? -7.693 5.589 25.470 1.00 90.12 104 GLY A O 1
ATOM 798 N N . SER A 1 105 ? -8.132 4.059 23.882 1.00 90.62 105 SER A N 1
ATOM 799 C CA . SER A 1 105 ? -9.203 3.383 24.611 1.00 90.62 105 SER A CA 1
ATOM 800 C C . SER A 1 105 ? -8.694 2.713 25.887 1.00 90.62 105 SER A C 1
ATOM 802 O O . SER A 1 105 ? -9.332 2.839 26.928 1.00 90.62 105 SER A O 1
ATOM 804 N N . TRP A 1 106 ? -7.537 2.047 25.826 1.00 89.69 106 TRP A N 1
ATOM 805 C CA . TRP A 1 106 ? -6.893 1.459 27.004 1.00 89.69 106 TRP A CA 1
ATOM 806 C C . TRP A 1 106 ? -6.490 2.525 28.035 1.00 89.69 106 TRP A C 1
ATOM 808 O O . TRP A 1 106 ? -6.684 2.348 29.238 1.00 89.69 106 TRP A O 1
ATOM 818 N N . VAL A 1 107 ? -5.960 3.665 27.575 1.00 90.12 107 VAL A N 1
ATOM 819 C CA . VAL A 1 107 ? -5.634 4.795 28.456 1.00 90.12 107 VAL A CA 1
ATOM 820 C C . VAL A 1 107 ? -6.902 5.351 29.109 1.00 90.12 107 VAL A C 1
ATOM 822 O O . VAL A 1 107 ? -6.904 5.578 30.316 1.00 90.12 107 VAL A O 1
ATOM 825 N N . ALA A 1 108 ? -7.980 5.547 28.347 1.00 89.31 108 ALA A N 1
ATOM 826 C CA . ALA A 1 108 ? -9.244 6.079 28.855 1.00 89.31 108 ALA A CA 1
ATOM 827 C C . ALA A 1 108 ? -9.860 5.183 29.944 1.00 89.31 108 ALA A C 1
ATOM 829 O O . ALA A 1 108 ? -10.261 5.690 30.991 1.00 89.31 108 ALA A O 1
ATOM 830 N N . GLU A 1 109 ? -9.849 3.862 29.750 1.00 89.12 109 GLU A N 1
ATOM 831 C CA . GLU A 1 109 ? -10.293 2.892 30.761 1.00 89.12 109 GLU A CA 1
ATOM 832 C C . GLU A 1 109 ? -9.522 3.069 32.080 1.00 89.12 109 GLU A C 1
ATOM 834 O O . GLU A 1 109 ? -10.104 3.110 33.164 1.00 89.12 109 GLU A O 1
ATOM 839 N N . ARG A 1 110 ? -8.205 3.301 32.002 1.00 87.62 110 ARG A N 1
ATOM 840 C CA . ARG A 1 110 ? -7.355 3.530 33.181 1.00 87.62 110 ARG A CA 1
ATOM 841 C C . ARG A 1 110 ? -7.680 4.821 33.944 1.00 87.62 110 ARG A C 1
ATOM 843 O O . ARG A 1 110 ? -7.338 4.923 35.121 1.00 87.62 110 ARG A O 1
ATOM 850 N N . PHE A 1 111 ? -8.338 5.784 33.301 1.00 90.69 111 PHE A N 1
ATOM 851 C CA . PHE A 1 111 ? -8.821 7.023 33.919 1.00 90.69 111 PHE A CA 1
ATOM 852 C C . PHE A 1 111 ? -10.294 6.954 34.357 1.00 90.69 111 PHE A C 1
ATOM 854 O O . PHE A 1 111 ? -10.866 7.979 34.720 1.00 90.69 111 PHE A O 1
ATOM 861 N N . GLY A 1 112 ? -10.900 5.761 34.365 1.00 85.12 112 GLY A N 1
ATOM 862 C CA . GLY A 1 112 ? -12.263 5.552 34.857 1.00 85.12 112 GLY A CA 1
ATOM 863 C C . GLY A 1 112 ? -13.357 5.888 33.843 1.00 85.12 112 GLY A C 1
ATOM 864 O O . GLY A 1 112 ? -14.504 6.086 34.236 1.00 85.12 112 GLY A O 1
ATOM 865 N N . TYR A 1 113 ? -13.029 5.969 32.549 1.00 85.00 113 TYR A N 1
ATOM 866 C CA . TYR A 1 113 ? -14.053 6.002 31.509 1.00 85.00 113 TYR A CA 1
ATOM 867 C C . TYR A 1 113 ? -14.591 4.583 31.291 1.00 85.00 113 TYR A C 1
ATOM 869 O O . TYR A 1 113 ? -13.920 3.748 30.686 1.00 85.00 113 TYR A O 1
ATOM 877 N N . ASP A 1 114 ? -15.811 4.327 31.769 1.00 69.38 114 ASP A N 1
ATOM 878 C CA . ASP A 1 114 ? -16.520 3.059 31.573 1.00 69.38 114 ASP A CA 1
ATOM 879 C C . ASP A 1 114 ? -16.956 2.911 30.108 1.00 69.38 114 ASP A C 1
ATOM 881 O O . ASP A 1 114 ? -18.035 3.333 29.686 1.00 69.38 114 ASP A O 1
ATOM 885 N N . GLY A 1 115 ? -16.086 2.305 29.308 1.00 69.75 115 GLY A N 1
ATOM 886 C CA . GLY A 1 115 ? -16.349 1.932 27.926 1.00 69.75 115 GLY A CA 1
ATOM 887 C C . GLY A 1 115 ? -15.680 0.604 27.608 1.00 69.75 115 GLY A C 1
ATOM 888 O O . GLY A 1 115 ? -14.609 0.297 28.123 1.00 69.75 115 GLY A O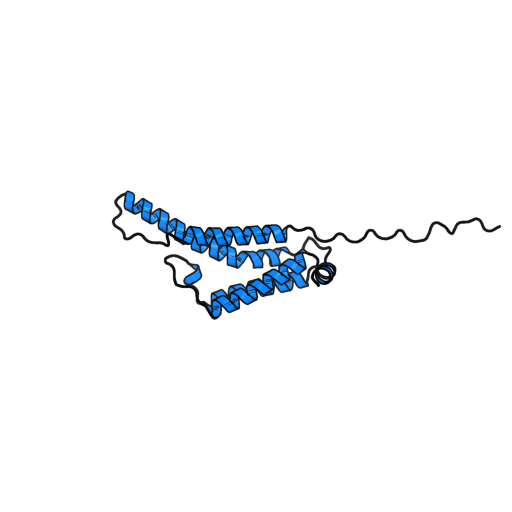 1
ATOM 889 N N . ARG A 1 116 ? -16.306 -0.209 26.749 1.00 74.12 116 ARG A N 1
ATOM 890 C CA . ARG A 1 116 ? -15.628 -1.398 26.216 1.00 74.12 116 ARG A CA 1
ATOM 891 C C . ARG A 1 116 ? -14.416 -0.939 25.399 1.00 74.12 116 ARG A C 1
ATOM 893 O O . ARG A 1 116 ? -14.587 -0.004 24.615 1.00 74.12 116 ARG A O 1
ATOM 900 N N . PRO A 1 117 ? -13.243 -1.581 25.527 1.00 72.06 117 PRO A N 1
ATOM 901 C CA . PRO A 1 117 ? -12.091 -1.221 24.722 1.00 72.06 117 PRO A CA 1
ATOM 902 C C . PRO A 1 117 ? -12.428 -1.332 23.231 1.00 72.06 117 PRO A C 1
ATOM 904 O O . PRO A 1 117 ? -12.961 -2.347 22.776 1.00 72.06 117 PRO A O 1
ATOM 907 N N . VAL A 1 118 ? -12.156 -0.264 22.484 1.00 86.06 118 VAL A N 1
ATOM 908 C CA . VAL A 1 118 ? -12.398 -0.169 21.039 1.00 86.06 118 VAL A CA 1
ATOM 909 C C . VAL A 1 118 ? -11.084 -0.041 20.274 1.00 86.06 118 VAL A C 1
ATOM 911 O O . VAL A 1 118 ? -10.092 0.440 20.810 1.00 86.06 118 VAL A O 1
ATOM 914 N N . GLY A 1 119 ? -11.082 -0.452 19.006 1.00 85.50 119 GLY A N 1
ATOM 915 C CA . GLY A 1 119 ? -9.889 -0.486 18.153 1.00 85.50 119 GLY A CA 1
ATOM 916 C C . GLY A 1 119 ? -9.356 -1.903 17.960 1.00 85.50 119 GLY A C 1
ATOM 917 O O . GLY A 1 119 ? -9.924 -2.865 18.477 1.00 85.50 119 GLY A O 1
ATOM 918 N N . ASP A 1 120 ? -8.266 -2.022 17.206 1.00 89.69 120 ASP A N 1
ATOM 919 C CA . ASP A 1 120 ? -7.581 -3.292 16.967 1.00 89.69 120 ASP A CA 1
ATOM 920 C C . ASP A 1 120 ? -6.195 -3.266 17.643 1.00 89.69 120 ASP A C 1
ATOM 922 O O . ASP A 1 120 ? -5.300 -2.542 17.189 1.00 89.69 120 ASP A O 1
ATOM 926 N N . PRO A 1 121 ? -5.985 -4.055 18.716 1.00 88.12 121 PRO A N 1
ATOM 927 C CA . PRO A 1 121 ? -4.722 -4.085 19.451 1.00 88.12 121 PRO A CA 1
ATOM 928 C C . PRO A 1 121 ? -3.581 -4.731 18.656 1.00 88.12 121 PRO A C 1
ATOM 930 O O . PRO A 1 121 ? -2.424 -4.626 19.056 1.00 88.12 121 PRO A O 1
ATOM 933 N N . THR A 1 122 ? -3.875 -5.402 17.541 1.00 92.44 122 THR A N 1
ATOM 934 C CA . THR A 1 122 ? -2.879 -6.012 16.651 1.00 92.44 122 THR A CA 1
ATOM 935 C C . THR A 1 122 ? -2.563 -5.146 15.432 1.00 92.44 122 THR A C 1
ATOM 937 O O . THR A 1 122 ? -1.572 -5.393 14.744 1.00 92.44 122 THR A O 1
ATOM 940 N N . ALA A 1 123 ? -3.323 -4.072 15.192 1.00 92.56 123 ALA A N 1
ATOM 941 C CA . ALA A 1 123 ? -3.160 -3.232 14.008 1.00 92.56 123 ALA A CA 1
ATOM 942 C C . ALA A 1 123 ? -1.782 -2.560 13.914 1.00 92.56 123 ALA A C 1
ATOM 944 O O . ALA A 1 123 ? -1.276 -2.358 12.809 1.00 92.56 123 ALA A O 1
ATOM 945 N N . TRP A 1 124 ? -1.122 -2.270 15.042 1.00 92.00 124 TRP A N 1
ATOM 946 C CA . TRP A 1 124 ? 0.243 -1.723 15.037 1.00 92.00 124 TRP A CA 1
ATOM 947 C C . TRP A 1 124 ? 1.225 -2.638 14.289 1.00 92.00 124 TRP A C 1
ATOM 949 O O . TRP A 1 124 ? 2.096 -2.148 13.572 1.00 92.00 124 TRP A O 1
ATOM 959 N N . TYR A 1 125 ? 1.059 -3.960 14.402 1.00 93.25 125 TYR A N 1
ATOM 960 C CA . TYR A 1 125 ? 1.916 -4.936 13.737 1.00 93.25 125 TYR A CA 1
ATOM 961 C C . TYR A 1 125 ? 1.728 -4.876 12.218 1.00 93.25 125 TYR A C 1
ATOM 963 O O . TYR A 1 125 ? 2.699 -4.775 11.468 1.00 93.25 125 TYR A O 1
ATOM 971 N N . SER A 1 126 ? 0.475 -4.834 11.760 1.00 94.06 126 SER A N 1
ATOM 972 C CA . SER A 1 126 ? 0.140 -4.661 10.344 1.00 94.06 126 SER A CA 1
ATOM 973 C C . SER A 1 126 ? 0.670 -3.336 9.791 1.00 94.06 126 SER A C 1
ATOM 975 O O . SER A 1 126 ? 1.249 -3.312 8.704 1.00 94.06 126 SER A O 1
ATOM 977 N N . ALA A 1 127 ? 0.542 -2.238 10.543 1.00 94.06 127 ALA A N 1
ATOM 978 C CA . ALA A 1 127 ? 1.098 -0.943 10.155 1.00 94.06 127 ALA A CA 1
ATOM 979 C C . ALA A 1 127 ? 2.624 -1.012 9.970 1.00 94.06 127 ALA A C 1
ATOM 981 O O . ALA A 1 127 ? 3.142 -0.508 8.973 1.00 94.06 127 ALA A O 1
ATOM 982 N N . LEU A 1 128 ? 3.340 -1.686 10.877 1.00 94.69 128 LEU A N 1
ATOM 983 C CA . LEU A 1 128 ? 4.789 -1.874 10.774 1.00 94.69 128 LEU A CA 1
ATOM 984 C C . LEU A 1 128 ? 5.194 -2.748 9.586 1.00 94.69 128 LEU A C 1
ATOM 986 O O . LEU A 1 128 ? 6.161 -2.412 8.905 1.00 94.69 128 LEU A O 1
ATOM 990 N N . LEU A 1 129 ? 4.460 -3.827 9.292 1.00 95.38 129 LEU A N 1
ATOM 991 C CA . LEU A 1 129 ? 4.723 -4.651 8.106 1.00 95.38 129 LEU A CA 1
ATOM 992 C C . LEU A 1 129 ? 4.619 -3.825 6.819 1.00 95.38 129 LEU A C 1
ATOM 994 O O . LEU A 1 129 ? 5.497 -3.898 5.957 1.00 95.38 129 LEU A O 1
ATOM 998 N N . TRP A 1 130 ? 3.587 -2.987 6.708 1.00 94.56 130 TRP A N 1
ATOM 999 C CA . TRP A 1 130 ? 3.427 -2.098 5.558 1.00 94.56 130 TRP A CA 1
ATOM 1000 C C . TRP A 1 130 ? 4.474 -0.978 5.521 1.00 94.56 130 TRP A C 1
ATOM 1002 O O . TRP A 1 130 ? 4.947 -0.625 4.437 1.00 94.56 130 TRP A O 1
ATOM 1012 N N . ALA A 1 131 ? 4.896 -0.454 6.674 1.00 94.12 131 ALA A N 1
ATOM 1013 C CA . ALA A 1 131 ? 5.985 0.520 6.760 1.00 94.12 131 ALA A CA 1
ATOM 1014 C C . ALA A 1 131 ? 7.328 -0.088 6.322 1.00 94.12 131 ALA A C 1
ATOM 1016 O O . ALA A 1 131 ? 8.071 0.528 5.554 1.00 94.12 1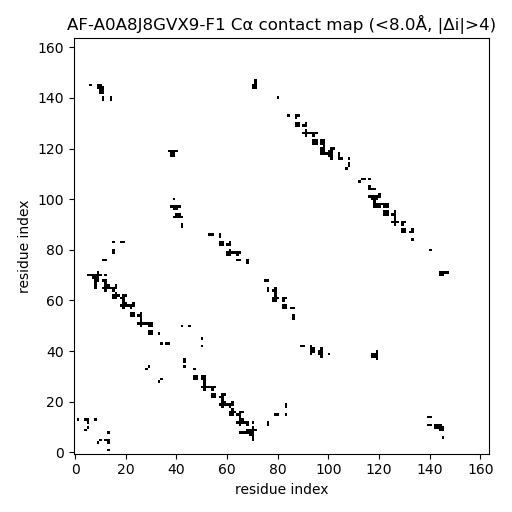31 ALA A O 1
ATOM 1017 N N . MET A 1 132 ? 7.613 -1.325 6.734 1.00 94.50 132 MET A N 1
ATOM 1018 C CA . MET A 1 132 ? 8.786 -2.076 6.295 1.00 94.50 132 MET A CA 1
ATOM 1019 C C . MET A 1 132 ? 8.753 -2.301 4.781 1.00 94.50 132 MET A C 1
ATOM 1021 O O . MET A 1 132 ? 9.728 -1.986 4.104 1.00 94.50 132 MET A O 1
ATOM 1025 N N . PHE A 1 133 ? 7.622 -2.758 4.231 1.00 91.44 133 PHE A N 1
ATOM 1026 C CA . PHE A 1 133 ? 7.460 -2.933 2.785 1.00 91.44 133 PHE A CA 1
ATOM 1027 C C . PHE A 1 133 ? 7.698 -1.622 2.024 1.00 91.44 133 PHE A C 1
ATOM 1029 O O . PHE A 1 133 ? 8.455 -1.584 1.058 1.00 91.44 133 PHE A O 1
ATOM 1036 N N . THR A 1 134 ? 7.129 -0.518 2.512 1.00 92.62 134 THR A N 1
ATOM 1037 C CA . THR A 1 134 ? 7.328 0.826 1.946 1.00 92.62 134 THR A CA 1
ATOM 1038 C C . THR A 1 134 ? 8.798 1.256 2.000 1.00 92.62 134 THR A C 1
ATOM 1040 O O . THR A 1 134 ? 9.312 1.834 1.046 1.00 92.62 134 THR A O 1
ATOM 1043 N N . THR A 1 135 ? 9.514 0.912 3.070 1.00 91.19 135 THR A N 1
ATOM 1044 C CA . THR A 1 135 ? 10.952 1.194 3.200 1.00 91.19 135 THR A CA 1
ATOM 1045 C C . THR A 1 135 ? 11.767 0.381 2.195 1.00 91.19 135 THR A C 1
ATOM 1047 O O . THR A 1 135 ? 12.653 0.922 1.539 1.00 91.19 135 THR A O 1
ATOM 1050 N N . MET A 1 136 ? 11.438 -0.900 2.002 1.00 89.00 136 MET A N 1
ATOM 1051 C CA . MET A 1 136 ? 12.076 -1.741 0.981 1.00 89.00 136 MET A CA 1
ATOM 1052 C C . MET A 1 136 ? 11.825 -1.196 -0.432 1.00 89.00 136 MET A C 1
ATOM 1054 O O . MET A 1 136 ? 12.748 -1.161 -1.247 1.00 89.00 136 MET A O 1
ATOM 1058 N N . LEU A 1 137 ? 10.611 -0.702 -0.705 1.00 88.00 137 LEU A N 1
ATOM 1059 C CA . LEU A 1 137 ? 10.297 -0.007 -1.955 1.00 88.00 137 LEU A CA 1
ATOM 1060 C C . LEU A 1 137 ? 11.160 1.246 -2.156 1.00 88.00 137 LEU A C 1
ATOM 1062 O O . LEU A 1 137 ? 11.665 1.458 -3.258 1.00 88.00 137 LEU A O 1
ATOM 1066 N N . ALA A 1 138 ? 11.378 2.030 -1.097 1.00 86.44 138 ALA A N 1
ATOM 1067 C CA . ALA A 1 138 ? 12.223 3.223 -1.133 1.00 86.44 138 ALA A CA 1
ATOM 1068 C C . ALA A 1 138 ? 13.700 2.905 -1.381 1.00 86.44 138 ALA A C 1
ATOM 1070 O O . ALA A 1 138 ? 14.370 3.628 -2.118 1.00 86.44 138 ALA A O 1
ATOM 1071 N N . VAL A 1 139 ? 14.201 1.799 -0.832 1.00 85.44 139 VAL A N 1
ATOM 1072 C CA . VAL A 1 139 ? 15.558 1.320 -1.121 1.00 85.44 139 VAL A CA 1
ATOM 1073 C C . VAL A 1 139 ? 15.690 0.908 -2.590 1.00 85.44 139 VAL A C 1
ATOM 1075 O O . VAL A 1 139 ? 16.654 1.301 -3.235 1.00 85.44 139 VAL A O 1
ATOM 1078 N N . GLY A 1 140 ? 14.715 0.185 -3.151 1.00 79.12 140 GLY A N 1
ATOM 1079 C CA . GLY A 1 140 ? 14.732 -0.164 -4.579 1.00 79.12 140 GLY A CA 1
ATOM 1080 C C . GLY A 1 140 ? 14.640 1.064 -5.494 1.00 79.12 140 GLY A C 1
ATOM 1081 O O . GLY A 1 140 ? 15.335 1.156 -6.503 1.00 79.12 140 GLY A O 1
ATOM 1082 N N . ALA A 1 141 ? 13.835 2.053 -5.101 1.00 77.12 141 ALA A N 1
ATOM 1083 C CA . ALA A 1 141 ? 13.672 3.315 -5.819 1.00 77.12 141 ALA A CA 1
ATOM 1084 C C . ALA A 1 141 ? 14.939 4.188 -5.856 1.00 77.12 141 ALA A C 1
ATOM 1086 O O . ALA A 1 141 ? 15.082 5.013 -6.762 1.00 77.12 141 ALA A O 1
ATOM 1087 N N . SER A 1 142 ? 15.839 4.031 -4.878 1.00 79.00 142 SER A N 1
ATOM 1088 C CA . SER A 1 142 ? 17.072 4.820 -4.771 1.00 79.00 142 SER A CA 1
ATOM 1089 C C . SER A 1 142 ? 18.239 4.259 -5.587 1.00 79.00 142 SER A C 1
ATOM 1091 O O . SER A 1 142 ? 19.304 4.877 -5.631 1.00 79.00 142 SER A O 1
ATOM 1093 N N . TRP A 1 143 ? 18.062 3.116 -6.262 1.00 76.38 143 TRP A N 1
ATOM 1094 C CA . TRP A 1 143 ? 19.121 2.539 -7.082 1.00 76.38 143 TRP A CA 1
ATOM 1095 C C . TRP A 1 143 ? 19.508 3.439 -8.264 1.00 76.38 143 TRP A C 1
ATOM 1097 O O . TRP A 1 143 ? 18.636 3.951 -8.976 1.00 76.38 143 TRP A O 1
ATOM 1107 N N . PRO A 1 144 ? 20.819 3.613 -8.512 1.00 68.44 144 PRO A N 1
ATOM 1108 C CA . PRO A 1 144 ? 21.298 4.429 -9.614 1.00 68.44 144 PRO A CA 1
ATOM 1109 C C . PRO A 1 144 ? 20.977 3.775 -10.964 1.00 68.44 144 PRO A C 1
ATOM 1111 O O . PRO A 1 144 ? 21.098 2.558 -11.139 1.00 68.44 144 PRO A O 1
ATOM 1114 N N . ASN A 1 145 ? 20.608 4.597 -11.947 1.00 67.38 145 ASN A N 1
ATOM 1115 C CA . ASN A 1 145 ? 20.498 4.140 -13.328 1.00 67.38 145 ASN A CA 1
ATOM 1116 C C . ASN A 1 145 ? 21.898 3.834 -13.904 1.00 67.38 145 ASN A C 1
ATOM 1118 O O . ASN A 1 145 ? 22.874 4.479 -13.508 1.00 67.38 145 ASN A O 1
ATOM 1122 N N . PRO A 1 146 ? 22.027 2.861 -14.829 1.00 61.44 146 PRO A N 1
ATOM 1123 C CA . PRO A 1 146 ? 23.296 2.594 -15.502 1.00 61.44 146 PRO A CA 1
ATOM 1124 C C . PRO A 1 146 ? 23.766 3.853 -16.239 1.00 61.44 146 PRO A C 1
ATOM 1126 O O . PRO A 1 146 ? 22.998 4.432 -17.007 1.00 61.44 146 PRO A O 1
ATOM 1129 N N . GLN A 1 147 ? 25.013 4.279 -16.021 1.00 59.38 147 GLN A N 1
ATOM 1130 C CA . GLN A 1 147 ? 25.584 5.385 -16.791 1.00 59.38 147 GLN A CA 1
ATOM 1131 C C . GLN A 1 147 ? 25.824 4.952 -18.248 1.00 59.38 147 GLN A C 1
ATOM 1133 O O . GLN A 1 147 ? 26.178 3.789 -18.478 1.00 59.38 147 GLN A O 1
ATOM 1138 N N . PRO A 1 148 ? 25.646 5.854 -19.233 1.00 58.69 148 PRO A N 1
ATOM 1139 C CA . PRO A 1 148 ? 25.987 5.551 -20.615 1.00 58.69 148 PRO A CA 1
ATOM 1140 C C . PRO A 1 148 ? 27.475 5.175 -20.732 1.00 58.69 148 PRO A C 1
ATOM 1142 O O . PRO A 1 148 ? 28.308 5.745 -20.017 1.00 58.69 148 PRO A O 1
ATOM 1145 N N . PRO A 1 149 ? 27.840 4.241 -21.631 1.00 61.00 149 PRO A N 1
ATOM 1146 C CA . PRO A 1 149 ? 29.238 3.988 -21.956 1.00 61.00 149 PRO A CA 1
ATOM 1147 C C . PRO A 1 149 ? 29.909 5.286 -22.415 1.00 61.00 149 PRO A C 1
ATOM 1149 O O . PRO A 1 149 ? 29.326 6.038 -23.198 1.00 61.00 149 PRO A O 1
ATOM 1152 N N . ILE A 1 150 ? 31.132 5.543 -21.941 1.00 62.22 150 ILE A N 1
ATOM 1153 C CA . ILE A 1 150 ? 31.938 6.688 -22.386 1.00 62.22 150 ILE A CA 1
ATOM 1154 C C . ILE A 1 150 ? 32.032 6.627 -23.921 1.00 62.22 150 ILE A C 1
ATOM 1156 O O . ILE A 1 150 ? 32.427 5.577 -24.441 1.00 62.22 150 ILE A O 1
ATOM 1160 N N . PRO A 1 151 ? 31.672 7.698 -24.657 1.00 63.53 151 PRO A N 1
ATOM 1161 C CA . PRO A 1 151 ? 31.804 7.720 -26.106 1.00 63.53 151 PRO A CA 1
ATOM 1162 C C . PRO A 1 151 ? 33.240 7.375 -26.489 1.00 63.53 151 PRO A C 1
ATOM 1164 O O . PRO A 1 151 ? 34.181 7.997 -25.989 1.00 63.53 151 PRO A O 1
ATOM 1167 N N . HIS A 1 152 ? 33.423 6.380 -27.357 1.00 52.62 152 HIS A N 1
ATOM 1168 C CA . HIS A 1 152 ? 34.748 6.103 -27.894 1.00 52.62 152 HIS A CA 1
ATOM 1169 C C . HIS A 1 152 ? 35.266 7.374 -28.581 1.00 52.62 152 HIS A C 1
ATOM 1171 O O . HIS A 1 152 ? 34.515 7.979 -29.357 1.00 52.62 152 HIS A O 1
ATOM 1177 N N . PRO A 1 153 ? 36.507 7.808 -28.298 1.00 65.50 153 PRO A N 1
ATOM 1178 C CA . PRO A 1 153 ? 37.075 8.950 -28.991 1.00 65.50 153 PRO A CA 1
ATOM 1179 C C . PRO A 1 153 ? 37.006 8.694 -30.505 1.00 65.50 153 PRO A C 1
ATOM 1181 O O . PRO A 1 153 ? 37.248 7.563 -30.942 1.00 65.50 153 PRO A O 1
ATOM 1184 N N . PRO A 1 154 ? 36.631 9.702 -31.314 1.00 67.12 154 PRO A N 1
ATOM 1185 C CA . PRO A 1 154 ? 36.568 9.542 -32.758 1.00 67.12 154 PRO A CA 1
ATOM 1186 C C . PRO A 1 154 ? 37.931 9.076 -33.276 1.00 67.12 154 PRO A C 1
ATOM 1188 O O . PRO A 1 154 ? 38.961 9.626 -32.900 1.00 67.12 154 PRO A O 1
ATOM 1191 N N . ALA A 1 155 ? 37.938 8.080 -34.164 1.00 61.66 155 ALA A N 1
ATOM 1192 C CA . ALA A 1 155 ? 39.150 7.448 -34.701 1.00 61.66 155 ALA A CA 1
ATOM 1193 C C . ALA A 1 155 ? 40.061 8.379 -35.538 1.00 61.66 155 ALA A C 1
ATOM 1195 O O . ALA A 1 155 ? 41.032 7.924 -36.134 1.00 61.66 155 ALA A O 1
ATOM 1196 N N . ARG A 1 156 ? 39.776 9.683 -35.605 1.00 60.28 156 ARG A N 1
ATOM 1197 C CA . ARG A 1 156 ? 40.630 10.668 -36.272 1.00 60.28 156 ARG A CA 1
ATOM 1198 C C . ARG A 1 156 ? 41.593 11.259 -35.262 1.00 60.28 156 ARG A C 1
ATOM 1200 O O . ARG A 1 156 ? 41.174 12.133 -34.516 1.00 60.28 156 ARG A O 1
ATOM 1207 N N . LEU A 1 157 ? 42.840 10.787 -35.267 1.00 55.47 157 LEU A N 1
ATOM 1208 C CA . LEU A 1 157 ? 44.046 11.557 -34.901 1.00 55.47 157 LEU A CA 1
ATOM 1209 C C . LEU A 1 157 ? 45.357 10.762 -35.143 1.00 55.47 157 LEU A C 1
ATOM 1211 O O . LEU A 1 157 ? 46.353 11.006 -34.472 1.00 55.47 157 LEU A O 1
ATOM 1215 N N . LEU A 1 158 ? 45.380 9.801 -36.082 1.00 57.81 158 LEU A N 1
ATOM 1216 C CA . LEU A 1 158 ? 46.605 9.052 -36.433 1.00 57.81 158 LEU A CA 1
ATOM 1217 C C . LEU A 1 158 ? 46.950 9.030 -37.936 1.00 57.81 158 LEU A C 1
ATOM 1219 O O . LEU A 1 158 ? 47.947 8.413 -38.291 1.00 57.81 158 LEU A O 1
ATOM 1223 N N . ASP A 1 159 ? 46.200 9.731 -38.796 1.00 56.72 159 ASP A N 1
ATOM 1224 C CA . ASP A 1 159 ? 46.463 9.762 -40.251 1.00 56.72 159 ASP A CA 1
ATOM 1225 C C . ASP A 1 159 ? 47.180 11.031 -40.753 1.00 56.72 159 ASP A C 1
ATOM 1227 O O . ASP A 1 159 ? 47.481 11.124 -41.940 1.00 56.72 159 ASP A O 1
ATOM 1231 N N . ASP A 1 160 ? 47.551 11.975 -39.881 1.00 56.09 160 ASP A N 1
ATOM 1232 C CA . ASP A 1 160 ? 48.381 13.124 -40.280 1.00 56.09 160 ASP A CA 1
ATOM 1233 C C . ASP A 1 160 ? 49.877 12.755 -40.229 1.00 56.09 160 ASP A C 1
ATOM 1235 O O . ASP A 1 160 ? 50.692 13.379 -39.548 1.00 56.09 160 ASP A O 1
ATOM 1239 N N . GLY A 1 161 ? 50.243 11.684 -40.935 1.00 57.47 161 GLY A N 1
ATOM 1240 C CA . GLY A 1 161 ? 51.624 11.453 -41.342 1.00 57.47 161 GLY A CA 1
ATOM 1241 C C . GLY A 1 161 ? 51.943 12.352 -42.542 1.00 57.47 161 GLY A C 1
ATOM 1242 O O . GLY A 1 161 ? 51.140 12.399 -43.475 1.00 57.47 161 GLY A O 1
ATOM 1243 N N . PRO A 1 162 ? 53.076 13.077 -42.566 1.00 56.03 162 PRO A N 1
ATOM 1244 C CA . PRO A 1 162 ? 53.437 13.876 -43.728 1.00 56.03 162 PRO A CA 1
ATOM 1245 C C . PRO A 1 162 ? 53.660 12.948 -44.928 1.00 56.03 162 PRO A C 1
ATOM 1247 O O . PRO A 1 162 ? 54.560 12.107 -44.920 1.00 56.03 162 PRO A O 1
ATOM 1250 N N . THR A 1 163 ? 52.821 13.084 -45.954 1.00 56.88 163 THR A N 1
ATOM 1251 C CA . THR A 1 163 ? 53.076 12.495 -47.272 1.00 56.88 163 THR A CA 1
ATOM 1252 C C . THR A 1 163 ? 54.326 13.145 -47.888 1.00 56.88 163 THR A C 1
ATOM 1254 O O . THR A 1 163 ? 54.475 14.361 -47.741 1.00 56.88 163 THR A O 1
ATOM 1257 N N . PRO A 1 164 ? 55.210 12.355 -48.528 1.00 64.88 164 PRO A N 1
ATOM 1258 C CA . PRO A 1 164 ? 56.516 12.791 -49.036 1.00 64.88 164 PRO A CA 1
ATOM 1259 C C . PRO A 1 164 ? 56.446 13.834 -50.156 1.00 64.88 164 PRO A C 1
ATOM 1261 O O . PRO A 1 164 ? 55.430 13.860 -50.888 1.00 64.88 164 PRO A O 1
#

Mean predicted align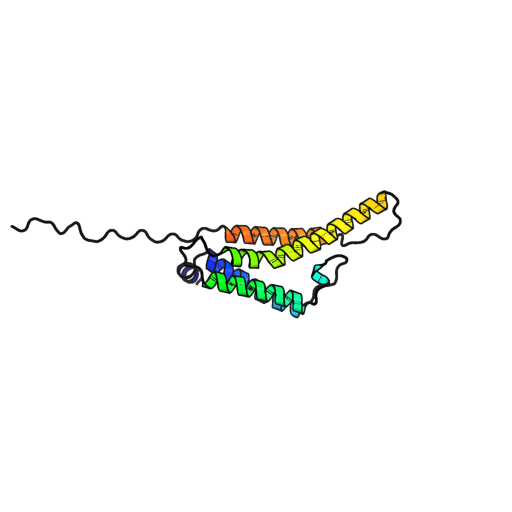ed 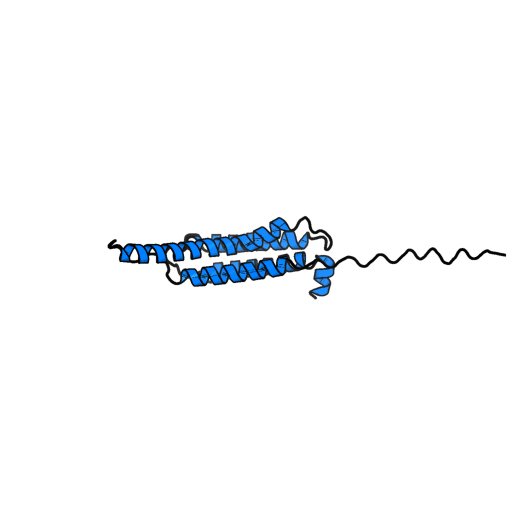error: 9.11 Å

Foldseek 3Di:
DVVVLCVAQWLLLSLLLVLLVVLLVVLVCLLVPPDDDFFQQVVSVDPSNVLSVLSNVLSVQSNVLSNVHPLPDPDRNPSSLCSSCVSLVSLLVRLVRLCVQQVVQVVCVVVVDPDDRGGDVCSNVSSVVSVVVNVVSVVSNPDRRDDDDDPDDPPPDPPPDDDD

Radius of gyration: 24.53 Å; Cα contacts (8 Å, |Δi|>4): 218; chains: 1; bounding box: 73×27×84 Å

Nearest PDB structures (foldseek):
  8zgt-assembly1_B  TM=3.835E-01  e=2.527E-01  Rattus norvegicus
  8yrj-assembly1_B  TM=3.152E-01  e=2.070E-01  Mus musculus
  7aro-assembly1_A-2  TM=2.708E-01  e=4.563E+00  Homo sapiens
  5t1a-assembly1_A  TM=3.373E-01  e=8.728E+00  Homo sapiens
  6r1j-assembly1_J-2  TM=2.179E-01  e=8.303E+00  Aeromonas hydrophila J-1

Solvent-accessible surface area (backbone atoms only — not comparable to full-atom values): 8782 Å² total; per-residue (Å²): 111,67,72,65,47,29,72,62,18,6,50,49,15,44,48,30,32,55,53,11,51,50,28,37,53,50,13,52,45,34,57,77,54,68,75,82,88,56,54,63,31,58,69,69,76,49,56,47,66,59,53,14,47,52,29,34,53,24,9,50,48,6,28,56,41,12,73,64,30,52,33,79,63,87,80,78,55,63,65,23,53,51,30,65,43,47,64,45,49,51,48,25,54,20,21,40,48,7,21,49,42,20,52,51,33,54,53,40,42,76,73,70,46,93,61,82,80,46,44,24,87,62,24,50,58,58,16,48,54,36,48,50,53,52,49,54,51,50,57,60,65,66,50,76,51,67,76,79,78,78,78,75,76,73,89,80,87,77,78,88,64,85,78,132

Sequence (164 aa):
MLLRLSGRYGWRGVWLIVVGVAWCVFGVGQFFFPLPDNPWVLFQLLPDAALAAGWWVTGIVAILQGLRGDPHSTADDALGHVALYLMPAVRIASYGFAGLVSVGSWVAERFGYDGRPVGDPTAWYSALLWAMFTTMLAVGASWPNPQPPIPHPPARLLDDGPTP